Protein AF-A0A7S4JTJ0-F1 (afdb_monomer_lite)

Radius of gyration: 18.57 Å; chains: 1; bounding box: 31×44×58 Å

Organism: Guillardia theta (NCBI:txid55529)

pLDDT: mean 76.41, std 17.12, range [45.25, 97.56]

Sequence (103 aa):
MEDHHENIVLGCFDKSITDSLGGDGIFKKSEELEEWYGRTKLTIKGHLQMFRGVDNVWTLVLTEGKTGNRAGDNRKVSIRVEPGDTEYNVDALKIVAMQRAEP

Structure (mmCIF, N/CA/C/O backbone):
data_AF-A0A7S4JTJ0-F1
#
_entry.id   AF-A0A7S4JTJ0-F1
#
loop_
_atom_site.group_PDB
_atom_site.id
_atom_site.type_symbol
_atom_site.label_atom_id
_atom_site.label_alt_id
_atom_site.label_comp_id
_atom_site.label_asym_id
_atom_site.label_entity_id
_atom_site.label_seq_id
_atom_site.pdbx_PDB_ins_code
_atom_site.Cartn_x
_atom_site.Cartn_y
_atom_site.Cartn_z
_atom_site.occupancy
_atom_site.B_iso_or_equiv
_atom_site.auth_seq_id
_atom_site.auth_comp_id
_atom_site.auth_asym_id
_atom_site.auth_atom_id
_atom_site.pdbx_PDB_model_num
ATOM 1 N N . MET A 1 1 ? 3.911 -3.596 -35.329 1.00 58.31 1 MET A N 1
ATOM 2 C CA . MET A 1 1 ? 4.110 -2.128 -35.261 1.00 58.31 1 MET A CA 1
ATOM 3 C C . MET A 1 1 ? 3.308 -1.557 -34.094 1.00 58.31 1 MET A C 1
ATOM 5 O O . MET A 1 1 ? 3.858 -0.735 -33.383 1.00 58.31 1 MET A O 1
ATOM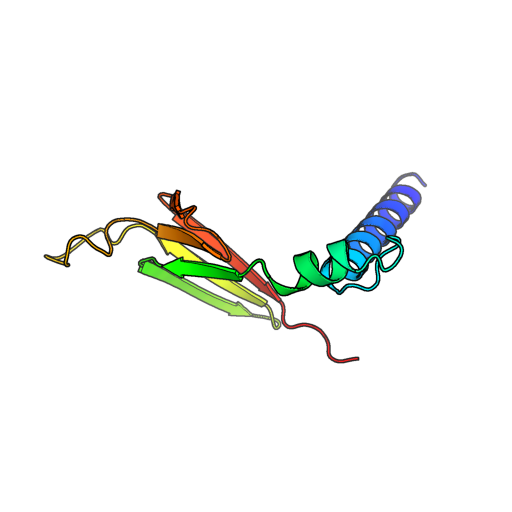 9 N N . GLU A 1 2 ? 2.095 -2.062 -33.831 1.00 58.78 2 GLU A N 1
ATOM 10 C CA . GLU A 1 2 ? 1.269 -1.740 -32.646 1.00 58.78 2 GLU A CA 1
ATOM 11 C C . GLU A 1 2 ? 1.993 -1.973 -31.306 1.00 58.78 2 GLU A C 1
ATOM 13 O O . GLU A 1 2 ? 2.086 -1.041 -30.510 1.00 58.78 2 GLU A O 1
ATOM 18 N N . ASP A 1 3 ? 2.660 -3.119 -31.130 1.00 61.62 3 ASP A N 1
ATOM 19 C CA . ASP A 1 3 ? 3.400 -3.448 -29.897 1.00 61.62 3 ASP A CA 1
ATOM 20 C C . ASP A 1 3 ? 4.467 -2.409 -29.509 1.00 61.62 3 ASP A C 1
ATOM 22 O O . ASP A 1 3 ? 4.794 -2.239 -28.337 1.00 61.62 3 ASP A O 1
ATOM 26 N N . HIS A 1 4 ? 5.050 -1.696 -30.479 1.00 64.44 4 HIS A N 1
ATOM 27 C CA . HIS A 1 4 ? 6.087 -0.706 -30.183 1.00 64.44 4 HIS A CA 1
ATOM 28 C C . HIS A 1 4 ? 5.494 0.593 -29.622 1.00 64.44 4 HIS A C 1
ATOM 30 O O . HIS A 1 4 ? 6.082 1.199 -28.730 1.00 64.44 4 HIS A O 1
ATOM 36 N N . HIS A 1 5 ? 4.310 0.990 -30.095 1.00 66.31 5 HIS A N 1
ATOM 37 C CA . HIS A 1 5 ? 3.611 2.173 -29.594 1.00 66.31 5 HIS A CA 1
ATOM 38 C C . HIS A 1 5 ? 3.025 1.931 -28.201 1.00 66.31 5 HIS A C 1
ATOM 40 O O . HIS A 1 5 ? 3.139 2.803 -27.341 1.00 66.31 5 HIS A O 1
ATOM 46 N N . GLU A 1 6 ? 2.472 0.742 -27.952 1.00 70.38 6 GLU A N 1
ATOM 47 C CA . GLU A 1 6 ? 1.958 0.363 -26.630 1.00 70.38 6 GLU A CA 1
ATOM 48 C C . GLU A 1 6 ? 3.070 0.363 -25.572 1.00 70.38 6 GLU A C 1
ATOM 50 O O . GLU A 1 6 ? 2.905 0.935 -24.494 1.00 70.38 6 GLU A O 1
ATOM 55 N N . ASN A 1 7 ? 4.248 -0.167 -25.914 1.00 77.94 7 ASN A N 1
ATOM 56 C CA . ASN A 1 7 ? 5.408 -0.165 -25.020 1.00 77.94 7 ASN A CA 1
ATOM 57 C C . ASN A 1 7 ? 5.923 1.249 -24.697 1.00 77.94 7 ASN A C 1
ATOM 59 O O . ASN A 1 7 ? 6.360 1.501 -23.574 1.00 77.94 7 ASN A O 1
ATOM 63 N N . ILE A 1 8 ? 5.846 2.189 -25.647 1.00 86.38 8 ILE A N 1
ATOM 64 C CA . ILE A 1 8 ? 6.213 3.592 -25.396 1.00 86.38 8 ILE A CA 1
ATOM 65 C C . ILE A 1 8 ? 5.228 4.233 -24.415 1.00 86.38 8 ILE A C 1
ATOM 67 O O . ILE A 1 8 ? 5.650 4.900 -23.471 1.00 86.38 8 ILE A O 1
ATOM 71 N N . VAL A 1 9 ? 3.923 4.011 -24.603 1.00 90.00 9 VAL A N 1
ATOM 72 C CA . VAL A 1 9 ? 2.889 4.576 -23.722 1.00 90.00 9 VAL A CA 1
ATOM 73 C C . VAL A 1 9 ? 3.033 4.048 -22.293 1.00 90.00 9 VAL A C 1
ATOM 75 O O . VAL A 1 9 ? 2.995 4.845 -21.355 1.00 90.00 9 VAL A O 1
ATOM 78 N N . LEU A 1 10 ? 3.263 2.743 -22.119 1.00 91.12 10 LEU A N 1
ATOM 79 C CA . LEU A 1 10 ? 3.479 2.140 -20.798 1.00 91.12 10 LEU A CA 1
ATOM 80 C C . LEU A 1 10 ? 4.751 2.674 -20.124 1.00 91.12 10 LEU A C 1
ATOM 82 O O . LEU A 1 10 ? 4.708 3.052 -18.956 1.00 91.12 10 LEU A O 1
ATOM 86 N N . GLY A 1 11 ? 5.850 2.826 -20.871 1.00 88.12 11 GLY A N 1
ATOM 87 C CA . GLY A 1 11 ? 7.077 3.427 -20.337 1.00 88.12 11 GLY A CA 1
ATOM 88 C C . GLY A 1 11 ? 6.890 4.884 -19.893 1.00 88.12 11 GLY A C 1
ATOM 89 O O . GLY A 1 11 ? 7.399 5.295 -18.847 1.00 88.12 11 GLY A O 1
ATOM 90 N N . CYS A 1 12 ? 6.119 5.673 -20.648 1.00 88.44 12 CYS A N 1
ATOM 91 C CA . CYS A 1 12 ? 5.769 7.039 -20.253 1.00 88.44 12 CYS A CA 1
ATOM 92 C C . CYS A 1 12 ? 4.867 7.069 -19.011 1.00 88.44 12 CYS A C 1
ATOM 94 O O . CYS A 1 12 ? 5.029 7.953 -18.165 1.00 88.44 12 CYS A O 1
ATOM 96 N N . PHE A 1 13 ? 3.939 6.118 -18.890 1.00 89.50 13 PHE A N 1
ATOM 97 C CA . PHE A 1 13 ? 3.063 5.992 -17.729 1.00 89.50 13 PHE A CA 1
ATOM 98 C C . PHE A 1 13 ? 3.860 5.679 -16.457 1.00 89.50 13 PHE A C 1
ATOM 100 O O . PHE A 1 13 ? 3.749 6.423 -15.481 1.00 89.50 13 PHE A O 1
ATOM 107 N N . ASP A 1 14 ? 4.728 4.667 -16.493 1.00 89.12 14 ASP A N 1
ATOM 108 C CA . ASP A 1 14 ? 5.556 4.264 -15.349 1.00 89.12 14 ASP A CA 1
ATOM 109 C C . ASP A 1 14 ? 6.447 5.411 -14.862 1.00 89.12 14 ASP A C 1
ATOM 111 O O . ASP A 1 14 ? 6.525 5.689 -13.658 1.00 89.12 14 ASP A O 1
ATOM 115 N N . LYS A 1 15 ? 7.070 6.134 -15.803 1.00 86.50 15 LYS A N 1
ATOM 116 C CA . LYS A 1 15 ? 7.858 7.328 -15.488 1.00 86.50 15 LYS A CA 1
ATOM 117 C C . LYS A 1 15 ? 7.001 8.411 -14.836 1.00 86.50 15 LYS A C 1
ATOM 119 O O . LYS A 1 15 ? 7.395 8.952 -13.809 1.00 86.50 15 LYS A O 1
ATOM 124 N N . SER A 1 16 ? 5.830 8.701 -15.401 1.00 86.50 16 SER A N 1
ATOM 125 C CA . SER A 1 16 ? 4.946 9.753 -14.885 1.00 86.50 16 SER A CA 1
ATOM 126 C C . SER A 1 16 ? 4.485 9.456 -13.457 1.00 86.50 16 SER A C 1
ATOM 128 O O . SER A 1 16 ? 4.521 10.344 -12.611 1.00 86.50 16 SER A O 1
ATOM 130 N N . ILE A 1 17 ? 4.107 8.206 -13.166 1.00 85.31 17 ILE A N 1
ATOM 131 C CA . ILE A 1 17 ? 3.710 7.785 -11.815 1.00 85.31 17 ILE A CA 1
ATOM 132 C C . ILE A 1 17 ? 4.891 7.854 -10.843 1.00 85.31 17 ILE A C 1
ATOM 134 O O . ILE A 1 17 ? 4.730 8.350 -9.728 1.00 85.31 17 ILE A O 1
ATOM 138 N N . THR A 1 18 ? 6.075 7.395 -11.259 1.00 84.06 18 THR A N 1
ATOM 139 C CA . THR A 1 18 ? 7.284 7.429 -10.421 1.00 84.06 18 THR A CA 1
ATOM 140 C C . THR A 1 18 ? 7.689 8.860 -10.084 1.00 84.06 18 THR A C 1
ATOM 142 O O . THR A 1 18 ? 7.920 9.159 -8.914 1.00 84.06 18 THR A O 1
ATOM 145 N N . ASP A 1 19 ? 7.721 9.748 -11.078 1.00 82.19 19 ASP A N 1
ATOM 146 C CA . ASP A 1 19 ? 8.058 11.159 -10.886 1.00 82.19 19 ASP A CA 1
ATOM 147 C C . ASP A 1 19 ? 7.007 11.831 -9.980 1.00 82.19 19 ASP A C 1
ATOM 149 O O . ASP A 1 19 ? 7.363 12.522 -9.029 1.00 82.19 19 ASP A O 1
ATOM 153 N N . SER A 1 20 ? 5.708 11.572 -10.186 1.00 80.19 20 SER A N 1
ATOM 154 C CA . SER A 1 20 ? 4.646 12.092 -9.312 1.00 80.19 20 SER A CA 1
ATOM 155 C C . SER A 1 20 ? 4.778 11.619 -7.863 1.00 80.19 20 SER A C 1
ATOM 157 O O . SER A 1 20 ? 4.736 12.445 -6.959 1.00 80.19 20 SER A O 1
ATOM 159 N N . LEU A 1 21 ? 4.969 10.320 -7.619 1.00 77.31 21 LEU A N 1
ATOM 160 C CA . LEU A 1 21 ? 5.129 9.781 -6.260 1.00 77.31 21 LEU A CA 1
ATOM 161 C C . LEU A 1 21 ? 6.467 10.177 -5.617 1.00 77.31 21 LEU A C 1
ATOM 163 O O . LEU A 1 21 ? 6.560 10.234 -4.392 1.00 77.31 21 LEU A O 1
ATOM 167 N N . GLY A 1 22 ? 7.492 10.446 -6.428 1.00 74.62 22 GLY A N 1
ATOM 168 C CA . GLY A 1 22 ? 8.800 10.937 -5.995 1.00 74.62 22 GLY A CA 1
ATOM 169 C C . GLY A 1 22 ? 8.844 12.436 -5.686 1.00 74.62 22 GLY A C 1
ATOM 170 O O . GLY A 1 22 ? 9.835 12.885 -5.117 1.00 74.62 22 GLY A O 1
ATOM 171 N N . GLY A 1 23 ? 7.791 13.188 -6.028 1.00 65.69 23 GLY A N 1
ATOM 172 C CA . GLY A 1 23 ? 7.731 14.647 -5.876 1.00 65.69 23 GLY A CA 1
ATOM 173 C C . GLY A 1 23 ? 8.314 15.445 -7.055 1.00 65.69 23 GLY A C 1
ATOM 174 O O . GLY A 1 23 ? 8.369 16.670 -6.989 1.00 65.69 23 GLY A O 1
ATOM 175 N N . ASP A 1 24 ? 8.702 14.776 -8.144 1.00 60.09 24 ASP A N 1
ATOM 176 C CA . ASP A 1 24 ? 9.341 15.348 -9.341 1.00 60.09 24 ASP A CA 1
ATOM 177 C C . ASP A 1 24 ? 8.356 15.587 -10.517 1.00 60.09 24 ASP A C 1
ATOM 179 O O . ASP A 1 24 ? 8.753 16.004 -11.607 1.00 60.09 24 ASP A O 1
ATOM 183 N N . GLY A 1 25 ? 7.057 15.320 -10.328 1.00 53.12 25 GLY A N 1
ATOM 184 C CA . GLY A 1 25 ? 6.020 15.428 -11.365 1.00 53.12 25 GLY A CA 1
ATOM 185 C C . GLY A 1 25 ? 5.582 16.861 -11.728 1.00 53.12 25 GLY A C 1
ATOM 186 O O . GLY A 1 25 ? 5.778 17.808 -10.971 1.00 53.12 25 GLY A O 1
ATOM 187 N N . ILE A 1 26 ? 4.926 17.006 -12.893 1.00 47.59 26 ILE A N 1
ATOM 188 C CA . ILE A 1 26 ? 4.401 18.246 -13.525 1.00 47.59 26 ILE A CA 1
ATOM 189 C C . ILE A 1 26 ? 3.217 18.849 -12.736 1.00 47.59 26 ILE A C 1
ATOM 191 O O . ILE A 1 26 ? 2.154 19.148 -13.275 1.00 47.59 26 ILE A O 1
ATOM 195 N N . PHE A 1 27 ? 3.366 19.039 -11.437 1.00 48.62 27 PHE A N 1
ATOM 196 C CA . PHE A 1 27 ? 2.532 19.960 -10.691 1.00 48.62 27 PHE A CA 1
ATOM 197 C C . PHE A 1 27 ? 3.458 21.055 -10.201 1.00 48.62 27 PHE A C 1
ATOM 199 O O . PHE A 1 27 ? 4.471 20.792 -9.557 1.00 48.62 27 PHE A O 1
ATOM 206 N N . LYS A 1 28 ? 3.154 22.300 -10.590 1.00 45.25 28 LYS A N 1
ATOM 207 C CA . LYS A 1 28 ? 3.847 23.474 -10.059 1.00 45.25 28 LYS A CA 1
ATOM 208 C C . LYS A 1 28 ? 3.933 23.291 -8.550 1.00 45.25 28 LYS A C 1
ATOM 210 O O . LYS A 1 28 ? 2.894 23.060 -7.941 1.00 45.25 28 LYS A O 1
ATOM 215 N N . LYS A 1 29 ? 5.143 23.394 -7.995 1.00 45.81 29 LYS A N 1
ATOM 216 C CA . LYS A 1 29 ? 5.399 23.515 -6.558 1.00 45.81 29 LYS A CA 1
ATOM 217 C C . LYS A 1 29 ? 4.508 24.624 -5.992 1.00 45.81 29 LYS A C 1
ATOM 219 O O . LYS A 1 29 ? 4.890 25.791 -6.001 1.00 45.81 29 LYS A O 1
ATOM 224 N N . SER A 1 30 ? 3.286 24.286 -5.607 1.00 51.44 30 SER A N 1
ATOM 225 C CA . SER A 1 30 ? 2.473 25.087 -4.713 1.00 51.44 30 SER A CA 1
ATOM 226 C C . SER A 1 30 ? 2.783 24.583 -3.313 1.00 51.44 30 SER A C 1
ATOM 228 O O . SER A 1 30 ? 2.957 23.380 -3.107 1.00 51.44 30 SER A O 1
ATOM 230 N N . GLU A 1 31 ? 2.872 25.495 -2.351 1.00 54.41 31 GLU A N 1
ATOM 231 C CA . GLU A 1 31 ? 3.079 25.141 -0.940 1.00 54.41 31 GLU A CA 1
ATOM 232 C C . GLU A 1 31 ? 2.032 24.114 -0.452 1.00 54.41 31 GLU A C 1
ATOM 234 O O . GLU A 1 31 ? 2.344 23.259 0.370 1.00 54.41 31 GLU A O 1
ATOM 239 N N . GLU A 1 32 ? 0.830 24.119 -1.044 1.00 50.69 32 GLU A N 1
ATOM 240 C CA . GLU A 1 32 ? -0.258 23.164 -0.785 1.00 50.69 32 GLU A CA 1
ATOM 241 C C . GLU A 1 32 ? 0.065 21.707 -1.174 1.00 50.69 32 GLU A C 1
ATOM 243 O O . GLU A 1 32 ? -0.393 20.777 -0.511 1.00 50.69 32 GLU A O 1
ATOM 248 N N . LEU A 1 33 ? 0.839 21.475 -2.242 1.00 48.25 33 LEU A N 1
ATOM 249 C CA . LEU A 1 33 ? 1.206 20.120 -2.675 1.00 48.25 33 LEU A CA 1
ATOM 250 C C . LEU A 1 33 ? 2.410 19.582 -1.896 1.00 48.25 33 LEU A C 1
ATOM 252 O O . LEU A 1 33 ? 2.413 18.406 -1.536 1.00 48.25 33 LEU A O 1
ATOM 256 N N . GLU A 1 34 ? 3.383 20.436 -1.571 1.00 50.03 34 GLU A N 1
ATOM 257 C CA . GLU A 1 34 ? 4.483 20.111 -0.644 1.00 50.03 34 GLU A CA 1
ATOM 258 C C . GLU A 1 34 ? 3.933 19.705 0.743 1.00 50.03 34 GLU A C 1
ATOM 260 O O . GLU A 1 34 ? 4.435 18.766 1.365 1.00 50.03 34 GLU A O 1
ATOM 265 N N . GLU A 1 35 ? 2.830 20.320 1.195 1.00 49.06 35 GLU A N 1
ATOM 266 C CA . GLU A 1 35 ? 2.094 19.877 2.388 1.00 49.06 35 GLU A CA 1
ATOM 267 C C . GLU A 1 35 ? 1.462 18.480 2.245 1.00 49.06 35 GLU A C 1
ATOM 269 O O . GLU A 1 35 ? 1.316 17.779 3.249 1.00 49.06 35 GLU A O 1
ATOM 274 N N . TRP A 1 36 ? 1.077 18.054 1.038 1.00 50.47 36 TRP A N 1
ATOM 275 C CA . TRP A 1 36 ? 0.341 16.803 0.810 1.00 50.47 36 TRP A CA 1
ATOM 276 C C . TRP A 1 36 ? 1.262 15.596 0.580 1.00 50.47 36 TRP A C 1
ATOM 278 O O . TRP A 1 36 ? 1.056 14.540 1.189 1.00 50.47 36 TRP A O 1
ATOM 288 N N . TYR A 1 37 ? 2.318 15.768 -0.227 1.00 47.94 37 TYR A N 1
ATOM 289 C CA . TYR A 1 37 ? 3.282 14.714 -0.584 1.00 47.94 37 TYR A CA 1
ATOM 290 C C . TYR A 1 37 ? 4.066 14.161 0.621 1.00 47.94 37 TYR A C 1
ATOM 292 O O . TYR A 1 37 ? 4.554 13.034 0.569 1.00 47.94 37 TYR A O 1
ATOM 300 N N . GLY A 1 38 ? 4.142 14.909 1.727 1.00 52.84 38 GLY A N 1
ATOM 301 C CA . GLY A 1 38 ? 4.877 14.519 2.936 1.00 52.84 38 GLY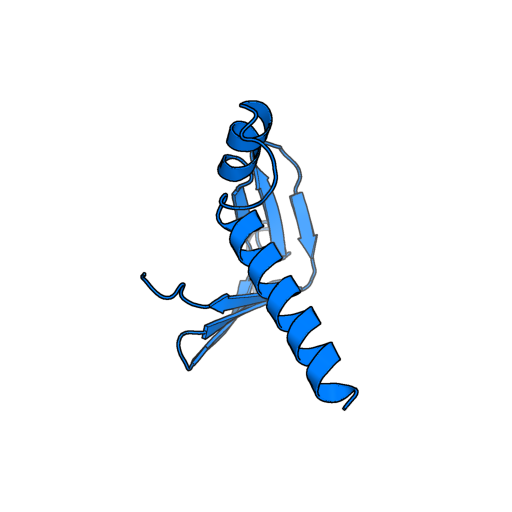 A CA 1
ATOM 302 C C . GLY A 1 38 ? 4.027 14.150 4.156 1.00 52.84 38 GLY A C 1
ATOM 303 O O . GLY A 1 38 ? 4.594 13.800 5.191 1.00 52.84 38 GLY 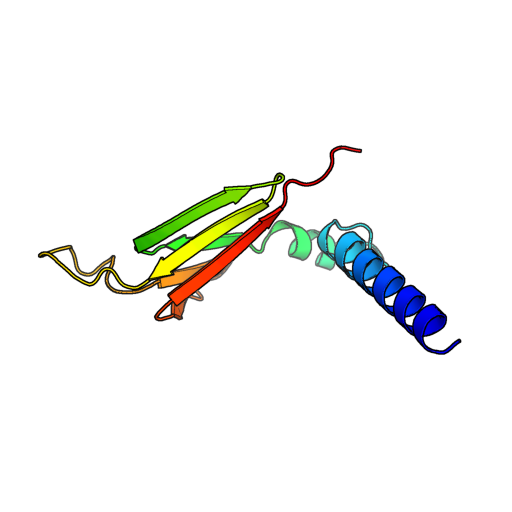A O 1
ATOM 304 N N . ARG A 1 39 ? 2.690 14.246 4.089 1.00 56.69 39 ARG A N 1
ATOM 305 C CA . ARG A 1 39 ? 1.829 14.058 5.272 1.00 56.69 39 ARG A CA 1
ATOM 306 C C . ARG A 1 39 ? 1.104 12.721 5.312 1.00 56.69 39 ARG A C 1
ATOM 308 O O . ARG A 1 39 ? 0.918 12.211 6.413 1.00 56.69 39 ARG A O 1
ATOM 315 N N . THR A 1 40 ? 0.739 12.133 4.167 1.00 72.44 40 THR A N 1
ATOM 316 C CA . THR A 1 40 ? -0.075 10.908 4.182 1.00 72.44 40 THR A CA 1
ATOM 317 C C . THR A 1 40 ? 0.741 9.685 4.597 1.00 72.44 40 THR A C 1
ATOM 319 O O . THR A 1 40 ? 1.391 9.042 3.774 1.00 72.44 40 THR A O 1
ATOM 322 N N . LYS A 1 41 ? 0.697 9.337 5.883 1.00 82.00 41 LYS A N 1
ATOM 323 C CA . LYS A 1 41 ? 1.336 8.141 6.431 1.00 82.00 41 LYS A CA 1
ATOM 324 C C . LYS A 1 41 ? 0.303 7.040 6.619 1.00 82.00 41 LYS A C 1
ATOM 326 O O . LYS A 1 41 ? -0.710 7.219 7.291 1.00 82.00 41 LYS A O 1
ATOM 331 N N . LEU A 1 42 ? 0.594 5.875 6.047 1.00 89.12 42 LEU A N 1
ATOM 332 C CA . LEU A 1 42 ? -0.205 4.671 6.233 1.00 89.12 42 LEU A CA 1
ATOM 333 C C . LEU A 1 42 ? 0.412 3.812 7.336 1.00 89.12 42 LEU A C 1
ATOM 335 O O . LEU A 1 42 ? 1.553 3.365 7.220 1.00 89.12 42 LEU A O 1
ATOM 339 N N . THR A 1 43 ? -0.347 3.553 8.399 1.00 90.69 43 THR A N 1
ATOM 340 C CA . THR A 1 43 ? 0.018 2.558 9.416 1.00 90.69 43 THR A CA 1
ATOM 341 C C . THR A 1 43 ? -0.821 1.307 9.200 1.00 90.69 43 THR A C 1
ATOM 343 O O . THR A 1 43 ? -2.043 1.347 9.332 1.00 90.69 43 THR A O 1
ATOM 346 N N . ILE A 1 44 ? -0.159 0.194 8.883 1.00 91.56 44 ILE A N 1
ATOM 347 C CA . ILE A 1 44 ? -0.804 -1.095 8.618 1.00 91.56 44 ILE A CA 1
ATOM 348 C C . ILE A 1 44 ? -0.616 -2.007 9.833 1.00 91.56 44 ILE A C 1
ATOM 350 O O . ILE A 1 44 ? 0.511 -2.214 10.289 1.00 91.56 44 ILE A O 1
ATOM 354 N N . LYS A 1 45 ? -1.710 -2.576 10.345 1.00 89.06 45 LYS A N 1
ATOM 355 C CA . LYS A 1 45 ? -1.711 -3.598 11.404 1.00 89.06 45 LYS A CA 1
ATOM 356 C C . LYS A 1 45 ? -2.435 -4.842 10.906 1.00 89.06 45 LYS A C 1
ATOM 358 O O . LYS A 1 45 ? -3.464 -4.737 10.256 1.00 89.06 45 LYS A O 1
ATOM 363 N N . GLY A 1 46 ? -1.916 -6.027 11.202 1.00 87.50 46 GLY A N 1
ATOM 364 C CA . GLY A 1 46 ? -2.541 -7.288 10.807 1.00 87.50 46 GLY A CA 1
ATOM 365 C C . GLY A 1 46 ? -1.655 -8.486 11.126 1.00 87.50 46 GLY A C 1
ATOM 366 O O . GLY A 1 46 ? -0.498 -8.324 11.524 1.00 87.50 46 GLY A O 1
ATOM 367 N N . HIS A 1 47 ? -2.183 -9.697 10.950 1.00 87.94 47 HIS A N 1
ATOM 368 C CA . HIS A 1 47 ? -1.396 -10.912 11.131 1.00 87.94 47 HIS A CA 1
ATOM 369 C C . HIS A 1 47 ? -0.631 -11.242 9.850 1.00 87.94 47 HIS A C 1
ATOM 371 O O . HIS A 1 47 ? -1.239 -11.454 8.806 1.00 87.94 47 HIS A O 1
ATOM 377 N N . LEU A 1 48 ? 0.698 -11.309 9.930 1.00 90.62 48 LEU A N 1
ATOM 378 C CA . LEU A 1 48 ? 1.530 -11.730 8.806 1.00 90.62 48 LEU A CA 1
ATOM 379 C C . LEU A 1 48 ? 1.358 -13.236 8.561 1.00 90.62 48 LEU A C 1
ATOM 381 O O . LEU A 1 48 ? 1.847 -14.046 9.345 1.00 90.62 48 LEU A O 1
ATOM 385 N N . GLN A 1 49 ? 0.687 -13.596 7.467 1.00 91.00 49 GLN A N 1
ATOM 386 C CA . GLN A 1 49 ? 0.475 -14.988 7.069 1.00 91.00 49 GLN A CA 1
ATOM 387 C C . GLN A 1 49 ? 1.683 -15.547 6.307 1.00 91.00 49 GLN A C 1
ATOM 389 O O . GLN A 1 49 ? 2.094 -16.683 6.533 1.00 91.00 49 GLN A O 1
ATOM 394 N N . MET A 1 50 ? 2.246 -14.760 5.386 1.00 92.62 50 MET A N 1
ATOM 395 C CA . MET A 1 50 ? 3.423 -15.145 4.604 1.00 92.62 50 MET A CA 1
ATOM 396 C C . MET A 1 50 ? 4.259 -13.929 4.212 1.00 92.62 50 MET A C 1
ATOM 398 O O . MET A 1 50 ? 3.737 -12.827 4.037 1.00 92.62 50 MET A O 1
ATOM 402 N N . PHE A 1 51 ? 5.557 -14.153 4.017 1.00 95.88 51 PHE A N 1
ATOM 403 C CA . PHE A 1 51 ? 6.475 -13.176 3.447 1.00 95.88 51 PHE A CA 1
ATOM 404 C C . PHE A 1 51 ? 7.514 -13.874 2.560 1.00 95.88 51 PHE A C 1
ATOM 406 O O . PHE A 1 51 ? 7.886 -15.021 2.812 1.00 95.88 51 PHE A O 1
ATOM 413 N N . ARG A 1 52 ? 7.972 -13.195 1.505 1.00 97.56 52 ARG A N 1
ATOM 414 C CA . ARG A 1 52 ? 9.027 -13.677 0.605 1.00 97.56 52 ARG A CA 1
ATOM 415 C C . ARG A 1 52 ? 9.802 -12.500 0.022 1.00 97.56 52 ARG A C 1
ATOM 417 O O . ARG A 1 52 ? 9.183 -11.570 -0.481 1.00 97.56 52 ARG A O 1
ATOM 424 N N . GLY A 1 53 ? 11.129 -12.573 0.055 1.00 96.62 53 GLY A N 1
ATOM 425 C CA . GLY A 1 53 ? 12.025 -11.641 -0.630 1.00 96.62 53 GLY A CA 1
ATOM 426 C C . GLY A 1 53 ? 12.780 -12.362 -1.744 1.00 96.62 53 GLY A C 1
ATOM 427 O O . GLY A 1 53 ? 13.448 -13.355 -1.464 1.00 96.62 53 GLY A O 1
ATOM 428 N N . VAL A 1 54 ? 12.637 -11.912 -2.991 1.00 96.25 54 VAL A N 1
ATOM 429 C CA . VAL A 1 54 ? 13.367 -12.420 -4.170 1.00 96.25 54 VAL A CA 1
ATOM 430 C C . VAL A 1 54 ? 13.630 -11.240 -5.103 1.00 96.25 54 VAL A C 1
ATOM 432 O O . VAL A 1 54 ? 12.759 -10.389 -5.244 1.00 96.25 54 VAL A O 1
ATOM 435 N N . ASP A 1 55 ? 14.818 -11.173 -5.707 1.00 94.44 55 ASP A N 1
ATOM 436 C CA . ASP A 1 55 ? 15.189 -10.157 -6.705 1.00 94.44 55 ASP A CA 1
ATOM 437 C C . ASP A 1 55 ? 14.913 -8.708 -6.259 1.00 94.44 55 ASP A C 1
ATOM 439 O O . ASP A 1 55 ? 14.363 -7.900 -6.999 1.00 94.44 55 ASP A O 1
ATOM 443 N N . ASN A 1 56 ? 15.276 -8.379 -5.011 1.00 94.06 56 ASN A N 1
ATOM 444 C CA . ASN A 1 56 ? 15.039 -7.069 -4.378 1.00 94.06 56 ASN A CA 1
ATOM 445 C C . ASN A 1 56 ? 13.556 -6.654 -4.277 1.00 94.06 56 ASN A C 1
ATOM 447 O O . ASN A 1 56 ? 13.240 -5.482 -4.047 1.00 94.06 56 ASN A O 1
ATOM 451 N N . VAL A 1 57 ? 12.643 -7.622 -4.389 1.00 95.00 57 VAL A N 1
ATOM 452 C CA . VAL A 1 57 ? 11.203 -7.448 -4.200 1.00 95.00 57 VAL A CA 1
ATOM 453 C C . VAL A 1 57 ? 10.739 -8.244 -2.985 1.00 95.00 57 VAL A C 1
ATOM 455 O O . VAL A 1 57 ? 10.859 -9.471 -2.922 1.00 95.00 57 VAL A O 1
ATOM 458 N N . TRP A 1 58 ? 10.152 -7.541 -2.021 1.00 97.19 58 TRP A N 1
ATOM 459 C CA . TRP A 1 58 ? 9.467 -8.121 -0.873 1.00 97.19 58 TRP A CA 1
ATOM 460 C C . TRP A 1 58 ? 7.974 -8.250 -1.148 1.00 97.19 58 TRP A C 1
ATOM 462 O O . TRP A 1 58 ? 7.294 -7.279 -1.459 1.00 97.19 58 TRP A O 1
ATOM 472 N N . THR A 1 59 ? 7.444 -9.456 -0.983 1.00 97.25 59 THR A N 1
ATOM 473 C CA . THR A 1 59 ? 6.009 -9.742 -0.993 1.00 97.25 59 THR A CA 1
ATOM 474 C C . THR A 1 59 ? 5.570 -10.173 0.400 1.00 97.25 59 THR A C 1
ATOM 476 O O . THR A 1 59 ? 6.126 -11.124 0.946 1.00 97.25 59 THR A O 1
ATOM 479 N N . LEU A 1 60 ? 4.557 -9.516 0.961 1.00 96.88 60 LEU A N 1
ATOM 480 C CA . LEU A 1 60 ? 3.944 -9.847 2.247 1.00 96.88 60 LEU A CA 1
ATOM 481 C C . LEU A 1 60 ? 2.441 -10.063 2.060 1.00 96.88 60 LEU A C 1
ATOM 483 O O . LEU A 1 60 ? 1.813 -9.381 1.250 1.00 96.88 60 LEU A O 1
ATOM 487 N N . VAL A 1 61 ? 1.855 -10.982 2.824 1.00 94.56 61 VAL A N 1
ATOM 488 C CA . VAL A 1 61 ? 0.398 -11.160 2.907 1.00 94.56 61 VAL A CA 1
ATOM 489 C C . VAL A 1 61 ? -0.017 -11.096 4.367 1.00 94.56 61 VAL A C 1
ATOM 491 O O . VAL A 1 61 ? 0.458 -11.883 5.190 1.00 94.56 61 VAL A O 1
ATOM 494 N N . LEU A 1 62 ? -0.900 -10.152 4.671 1.00 92.31 62 LEU A N 1
ATOM 495 C CA . LEU A 1 62 ? -1.531 -9.989 5.968 1.00 92.31 62 LEU A CA 1
ATOM 496 C C . LEU A 1 62 ? -2.975 -10.476 5.892 1.00 92.31 62 LEU A C 1
ATOM 498 O O . LEU A 1 62 ? -3.657 -10.207 4.905 1.00 92.31 62 LEU A O 1
ATOM 502 N N . THR A 1 63 ? -3.451 -11.138 6.939 1.00 88.81 63 THR A N 1
ATOM 503 C CA . THR A 1 63 ? -4.855 -11.545 7.082 1.00 88.81 63 THR A CA 1
ATOM 504 C C . THR A 1 63 ? -5.365 -11.265 8.486 1.00 88.81 63 THR A C 1
ATOM 506 O O . THR A 1 63 ? -4.605 -10.903 9.392 1.00 88.81 63 THR A O 1
ATOM 509 N N . GLU A 1 64 ? -6.660 -11.484 8.695 1.00 79.69 64 GLU A N 1
ATOM 510 C CA . GLU A 1 64 ? -7.171 -11.743 10.038 1.00 79.69 64 GLU A CA 1
ATOM 511 C C . GLU A 1 64 ? -6.421 -12.921 10.697 1.00 79.69 64 GLU A C 1
ATOM 513 O O . GLU A 1 64 ? -6.107 -13.934 10.058 1.00 79.69 64 GLU A O 1
ATOM 518 N N . GLY A 1 65 ? -6.091 -12.794 11.985 1.00 64.81 65 GLY A N 1
ATOM 519 C CA . GLY A 1 65 ? -5.493 -13.884 12.754 1.00 64.81 65 GLY A CA 1
ATOM 520 C C . GLY A 1 65 ? -6.563 -14.901 13.151 1.00 64.81 65 GLY A C 1
ATOM 521 O O . GLY A 1 65 ? -7.369 -14.621 14.035 1.00 64.81 65 GLY A O 1
ATOM 522 N N . LYS A 1 66 ? -6.581 -16.087 12.528 1.00 59.22 66 LYS A N 1
ATOM 523 C CA . LYS A 1 66 ? -7.690 -17.046 12.700 1.00 59.22 66 LYS A CA 1
ATOM 524 C C . LYS A 1 66 ? -7.678 -17.928 13.950 1.00 59.22 66 LYS A C 1
ATOM 526 O O . LYS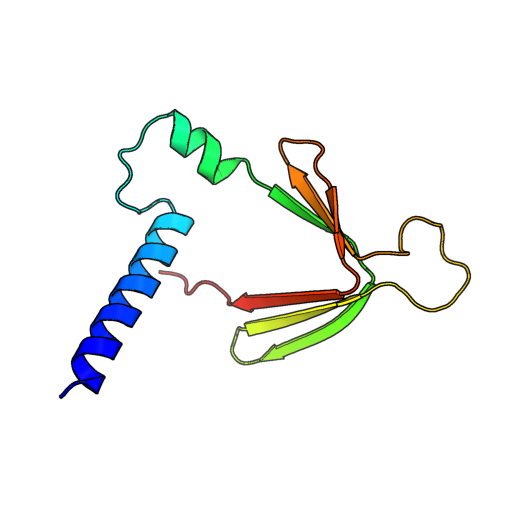 A 1 66 ? -8.668 -18.616 14.169 1.00 59.22 66 LYS A O 1
ATOM 531 N N . THR A 1 67 ? -6.659 -17.931 14.811 1.00 53.62 67 THR A N 1
ATOM 532 C CA . THR A 1 67 ? -6.654 -18.890 15.936 1.00 53.62 67 THR A CA 1
ATOM 533 C C . THR A 1 67 ? -5.897 -18.434 17.180 1.00 53.62 67 THR A C 1
ATOM 535 O O . THR A 1 67 ? -4.735 -18.041 17.102 1.00 53.62 67 THR A O 1
ATOM 538 N N . GLY A 1 68 ? -6.561 -18.613 18.330 1.00 48.09 68 GLY A N 1
ATOM 539 C CA . GLY A 1 68 ? -5.978 -18.649 19.674 1.00 48.09 68 GLY A CA 1
ATOM 540 C C . GLY A 1 68 ? -6.151 -17.354 20.458 1.00 48.09 68 GLY A C 1
ATOM 541 O O . GLY A 1 68 ? -5.325 -16.473 20.293 1.00 48.09 68 GLY A O 1
ATOM 542 N N . ASN A 1 69 ? -7.205 -17.262 21.289 1.00 50.56 69 ASN A N 1
ATOM 543 C CA . ASN A 1 69 ? -7.421 -16.338 22.428 1.00 50.56 69 ASN A CA 1
ATOM 544 C C . ASN A 1 69 ? -6.621 -15.017 22.445 1.00 50.56 69 ASN A C 1
ATOM 546 O O . ASN A 1 69 ? -6.107 -14.604 23.483 1.00 50.56 69 ASN A O 1
ATOM 550 N N . ARG A 1 70 ? -6.497 -14.339 21.305 1.00 55.41 70 ARG A N 1
ATOM 551 C CA . ARG A 1 70 ? -5.782 -13.073 21.200 1.00 55.41 70 ARG A CA 1
ATOM 552 C C . ARG A 1 70 ? -6.758 -11.946 21.479 1.00 55.41 70 ARG A C 1
ATOM 554 O O . ARG A 1 70 ? -7.948 -12.052 21.166 1.00 55.41 70 ARG A O 1
ATOM 561 N N . ALA A 1 71 ? -6.235 -10.900 22.112 1.00 54.44 71 ALA A N 1
ATOM 562 C CA . ALA A 1 71 ? -6.964 -9.680 22.411 1.00 54.44 71 ALA A CA 1
ATOM 563 C C . ALA A 1 71 ? -7.712 -9.178 21.160 1.00 54.44 71 ALA A C 1
ATOM 565 O O . ALA A 1 71 ? -7.337 -9.468 20.022 1.00 54.44 71 ALA A O 1
ATOM 566 N N . GLY A 1 72 ? -8.828 -8.473 21.362 1.00 55.38 72 GLY A N 1
ATOM 567 C CA . GLY A 1 72 ? -9.733 -8.049 20.284 1.00 55.38 72 GLY A CA 1
ATOM 568 C C . GLY A 1 72 ? -9.115 -7.121 19.226 1.00 55.38 72 GLY A C 1
ATOM 569 O O . GLY A 1 72 ? -9.805 -6.765 18.276 1.00 55.38 72 GLY A O 1
ATOM 570 N N . ASP A 1 73 ? -7.841 -6.761 19.371 1.00 55.88 73 ASP A N 1
ATOM 571 C CA . ASP A 1 73 ? -7.075 -5.821 18.555 1.00 55.88 73 ASP A CA 1
ATOM 572 C C . ASP A 1 73 ? -6.474 -6.421 17.268 1.00 55.88 73 ASP A C 1
ATOM 574 O O . ASP A 1 73 ? -6.143 -5.667 16.361 1.00 55.88 73 ASP A O 1
ATOM 578 N N . ASN A 1 74 ? -6.380 -7.752 17.140 1.00 56.44 74 ASN A N 1
ATOM 579 C CA . ASN A 1 74 ? -5.764 -8.427 15.977 1.00 56.44 74 ASN A CA 1
ATOM 580 C C . ASN A 1 74 ? -6.742 -9.266 15.133 1.00 56.44 74 ASN A C 1
ATOM 582 O O . ASN A 1 74 ? -6.345 -10.205 14.436 1.00 56.44 74 ASN A O 1
ATOM 586 N N . ARG A 1 75 ? -8.040 -8.952 15.199 1.00 64.62 75 ARG A N 1
ATOM 587 C CA . ARG A 1 75 ? -9.077 -9.688 14.455 1.00 64.62 75 ARG A CA 1
ATOM 588 C C . ARG A 1 75 ? -9.217 -9.269 12.990 1.00 64.62 75 ARG A C 1
ATOM 590 O O . ARG A 1 75 ? -9.946 -9.933 12.271 1.00 64.62 75 ARG A O 1
ATOM 597 N N . LYS A 1 76 ? -8.571 -8.185 12.550 1.00 75.69 76 LYS A N 1
ATOM 598 C CA . LYS A 1 76 ? -8.669 -7.650 11.181 1.00 75.69 76 LYS A CA 1
ATOM 599 C C . LYS A 1 76 ? -7.322 -7.102 10.723 1.00 75.69 76 LYS A C 1
ATOM 601 O O . LYS A 1 76 ? -6.473 -6.798 11.562 1.00 75.69 76 LYS A O 1
ATOM 606 N N . VAL A 1 77 ? -7.147 -6.951 9.412 1.00 88.81 77 VAL A N 1
ATOM 607 C CA . VAL A 1 77 ? -6.089 -6.090 8.879 1.00 88.81 77 VAL A CA 1
ATOM 608 C C . VAL A 1 77 ? -6.631 -4.668 8.846 1.00 88.81 77 VAL A C 1
ATOM 6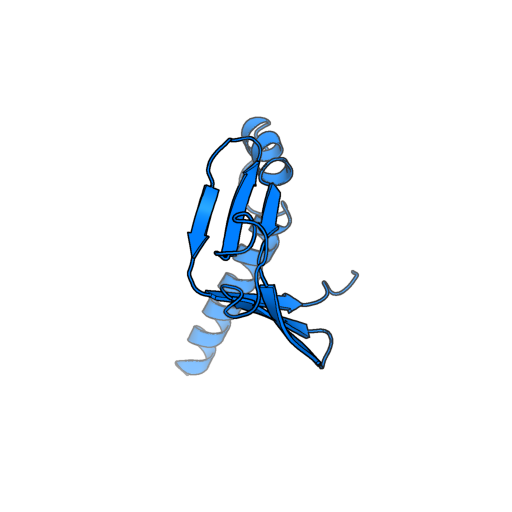10 O O . VAL A 1 77 ? -7.656 -4.426 8.208 1.00 88.81 77 VAL A O 1
ATOM 613 N N . SER A 1 78 ? -5.964 -3.741 9.530 1.00 90.69 78 SER A N 1
ATOM 614 C CA . SER A 1 78 ? -6.341 -2.333 9.542 1.00 90.69 78 SER A CA 1
ATOM 615 C C . SER A 1 78 ? -5.288 -1.436 8.903 1.00 90.69 78 SER A C 1
ATOM 617 O O . SER A 1 78 ? -4.083 -1.671 9.012 1.00 90.69 78 SER A O 1
ATOM 619 N N . ILE A 1 79 ? -5.763 -0.422 8.184 1.00 92.19 79 ILE A N 1
ATOM 620 C CA . ILE A 1 79 ? -4.952 0.569 7.481 1.00 92.19 79 ILE A CA 1
ATOM 621 C C . ILE A 1 79 ? -5.412 1.934 7.976 1.00 92.19 79 ILE A C 1
ATOM 623 O O . ILE A 1 79 ? -6.505 2.391 7.634 1.00 92.19 79 ILE A O 1
ATOM 627 N N . ARG A 1 80 ? -4.586 2.573 8.802 1.00 91.12 80 ARG A N 1
ATOM 628 C CA . ARG A 1 80 ? -4.826 3.925 9.308 1.00 91.12 80 ARG A CA 1
ATOM 629 C C . ARG A 1 80 ? -4.115 4.948 8.438 1.00 91.12 80 ARG A C 1
ATOM 631 O O . ARG A 1 80 ? -2.941 4.757 8.124 1.00 91.12 80 ARG A O 1
ATOM 638 N N . VAL A 1 81 ? -4.818 6.024 8.103 1.00 88.94 81 VAL A N 1
ATOM 639 C CA . VAL A 1 81 ? -4.311 7.134 7.290 1.00 88.94 81 VAL A CA 1
ATOM 640 C C . VAL A 1 81 ? -4.100 8.363 8.175 1.00 88.94 81 VAL A C 1
ATOM 642 O O . VAL A 1 81 ? -5.060 8.877 8.739 1.00 88.94 81 VAL A O 1
ATOM 645 N N . GLU A 1 82 ? -2.860 8.834 8.286 1.00 83.94 82 GLU A N 1
ATOM 646 C CA . GLU A 1 82 ? -2.467 10.057 9.007 1.00 83.94 82 GLU A CA 1
ATOM 647 C C . GLU A 1 82 ? -2.054 11.143 7.994 1.00 83.94 82 GLU A C 1
ATOM 649 O O . GLU A 1 82 ? -1.514 10.749 6.968 1.00 83.94 82 GLU A O 1
ATOM 654 N N . PRO A 1 83 ? -2.228 12.462 8.239 1.00 65.50 83 PRO A N 1
ATOM 655 C CA . PRO A 1 83 ? -2.934 13.084 9.352 1.00 65.50 83 PRO A CA 1
ATOM 656 C C . PRO A 1 83 ? -4.448 12.961 9.145 1.00 65.50 83 PRO A C 1
ATOM 658 O O . PRO A 1 83 ? -5.021 13.479 8.192 1.00 65.50 83 PRO A O 1
ATOM 661 N N . GLY A 1 84 ? -5.096 12.237 10.045 1.00 72.38 84 GLY A N 1
ATOM 662 C CA . GLY A 1 84 ? -6.503 11.882 9.968 1.00 72.38 84 GLY A CA 1
ATOM 663 C C . GLY A 1 84 ? -6.786 10.704 10.895 1.00 72.38 84 GLY A C 1
ATOM 664 O O . GLY A 1 84 ? -5.864 10.038 11.359 1.00 72.38 84 GLY A O 1
ATOM 665 N N . ASP A 1 85 ? -8.067 10.449 11.148 1.00 77.75 85 ASP A N 1
ATOM 666 C CA . ASP A 1 85 ? -8.529 9.323 11.974 1.00 77.75 85 ASP A CA 1
ATOM 667 C C . ASP A 1 85 ? -9.272 8.270 11.134 1.00 77.75 85 ASP A C 1
ATOM 669 O O . ASP A 1 85 ? -10.082 7.493 11.637 1.00 77.75 85 ASP A O 1
ATOM 673 N N . THR A 1 86 ? -9.017 8.246 9.821 1.00 87.88 86 THR A N 1
ATOM 674 C CA . THR A 1 86 ? -9.650 7.269 8.928 1.00 87.88 86 THR A CA 1
ATOM 675 C C . THR A 1 86 ? -8.938 5.925 9.042 1.00 87.88 86 THR A C 1
ATOM 677 O O . THR A 1 86 ? -7.724 5.831 8.846 1.00 87.88 86 THR A O 1
ATOM 680 N N . GLU A 1 87 ? -9.707 4.875 9.326 1.00 90.56 87 GLU A N 1
ATOM 681 C CA . GLU A 1 87 ? -9.218 3.503 9.434 1.00 90.56 87 GLU A CA 1
ATOM 682 C C . GLU A 1 87 ? -10.045 2.571 8.543 1.00 90.56 87 GLU A C 1
ATOM 684 O O . GLU A 1 87 ? -11.260 2.436 8.698 1.00 90.56 87 GLU A O 1
ATOM 689 N N . TYR A 1 88 ? -9.367 1.912 7.606 1.00 90.38 88 TYR A N 1
ATOM 690 C CA . TYR A 1 88 ? -9.955 0.899 6.736 1.00 90.38 88 TYR A CA 1
ATOM 691 C C . TYR A 1 88 ? -9.681 -0.485 7.302 1.00 90.38 88 TYR A C 1
ATOM 693 O O . TYR A 1 88 ? -8.578 -0.756 7.768 1.00 90.38 88 TYR A O 1
ATOM 701 N N . ASN A 1 89 ? -10.672 -1.369 7.226 1.00 90.38 89 ASN A N 1
ATOM 702 C CA . ASN A 1 89 ? -10.535 -2.762 7.630 1.00 90.38 89 ASN A CA 1
ATOM 703 C C . ASN A 1 89 ? -10.721 -3.669 6.416 1.00 90.38 89 ASN A C 1
ATOM 705 O O . ASN A 1 89 ? -11.703 -3.518 5.690 1.00 90.38 89 ASN A O 1
ATOM 709 N N . VAL A 1 90 ? -9.807 -4.617 6.229 1.00 88.94 90 VAL A N 1
ATOM 710 C CA . VAL A 1 90 ? -9.855 -5.611 5.150 1.00 88.94 90 VAL A CA 1
ATOM 711 C C . VAL A 1 90 ? -9.589 -7.011 5.704 1.00 88.94 90 VAL A C 1
ATOM 713 O O . VAL A 1 90 ? -8.906 -7.170 6.719 1.00 88.94 90 VAL A O 1
ATOM 716 N N . ASP A 1 91 ? -10.119 -8.033 5.032 1.00 87.81 91 ASP A N 1
ATOM 717 C CA . ASP A 1 91 ? -9.926 -9.434 5.437 1.00 87.81 91 ASP A CA 1
ATOM 718 C C . ASP A 1 91 ? -8.497 -9.915 5.144 1.00 87.81 91 ASP A C 1
ATOM 720 O O . ASP A 1 91 ? -7.915 -10.698 5.900 1.00 87.81 91 ASP A O 1
ATOM 724 N N . ALA A 1 92 ? -7.922 -9.417 4.045 1.00 89.38 92 ALA A N 1
ATOM 725 C CA . ALA A 1 92 ? -6.568 -9.709 3.607 1.00 89.38 92 ALA A CA 1
ATOM 726 C C . ALA A 1 92 ? -5.946 -8.518 2.862 1.00 89.38 92 ALA A C 1
ATOM 728 O O . ALA A 1 92 ? -6.637 -7.778 2.162 1.00 89.38 92 ALA A O 1
ATOM 729 N N . LEU A 1 93 ? -4.627 -8.368 2.978 1.00 93.25 93 LEU A N 1
ATOM 730 C CA . LEU A 1 93 ? -3.833 -7.354 2.286 1.00 93.25 93 LEU A CA 1
ATOM 731 C C . LEU A 1 93 ? -2.541 -7.978 1.754 1.00 93.25 93 LEU A C 1
ATOM 733 O O . LEU A 1 93 ? -1.784 -8.581 2.512 1.00 93.25 93 LEU A O 1
ATOM 737 N N . LYS A 1 94 ? -2.258 -7.788 0.463 1.00 95.94 94 LYS A N 1
ATOM 738 C CA . LYS A 1 94 ? -0.977 -8.153 -0.152 1.00 95.94 94 LYS A CA 1
ATOM 739 C C . LYS A 1 94 ? -0.149 -6.893 -0.389 1.00 95.94 94 LYS A C 1
ATOM 741 O O . LYS A 1 94 ? -0.620 -5.968 -1.042 1.00 95.94 94 LYS A O 1
ATOM 746 N N . ILE A 1 95 ? 1.085 -6.886 0.101 1.00 96.12 95 ILE A N 1
ATOM 747 C CA . ILE A 1 95 ? 2.051 -5.800 -0.092 1.00 96.12 95 ILE A CA 1
ATOM 748 C C . ILE A 1 95 ? 3.166 -6.325 -0.990 1.00 96.12 95 ILE A C 1
ATOM 750 O O . ILE A 1 95 ? 3.741 -7.373 -0.699 1.00 96.12 95 ILE A O 1
ATOM 754 N N . VAL A 1 96 ? 3.464 -5.606 -2.071 1.00 96.69 96 VAL A N 1
ATOM 755 C CA . VAL A 1 96 ? 4.621 -5.860 -2.937 1.00 96.69 96 VAL A CA 1
ATOM 756 C C . VAL A 1 96 ? 5.470 -4.5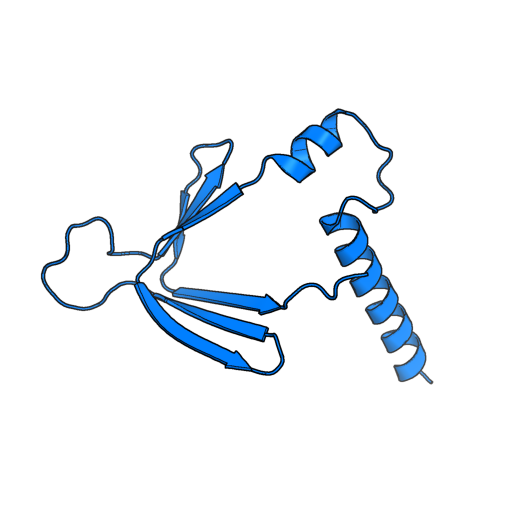98 -2.932 1.00 96.69 96 VAL A C 1
ATOM 758 O O . VAL A 1 96 ? 5.031 -3.557 -3.411 1.00 96.69 96 VAL A O 1
ATOM 761 N N . ALA A 1 97 ? 6.653 -4.683 -2.336 1.00 94.31 97 ALA A N 1
ATOM 762 C CA . ALA A 1 97 ? 7.568 -3.568 -2.162 1.00 94.31 97 ALA A CA 1
ATOM 763 C C . ALA A 1 97 ? 8.884 -3.874 -2.876 1.00 94.31 97 ALA A C 1
ATOM 765 O O . ALA A 1 97 ? 9.531 -4.880 -2.593 1.00 94.31 97 ALA A O 1
ATOM 766 N N . MET A 1 98 ? 9.273 -3.000 -3.797 1.00 93.31 98 MET A N 1
ATOM 767 C CA . MET A 1 98 ? 10.551 -3.068 -4.498 1.00 93.31 98 MET A CA 1
ATOM 768 C C . MET A 1 98 ? 11.525 -2.082 -3.856 1.00 93.31 98 MET A C 1
ATOM 770 O O . MET A 1 98 ? 11.139 -0.960 -3.521 1.00 93.31 98 MET A O 1
ATOM 774 N N . GLN A 1 99 ? 12.782 -2.487 -3.681 1.00 85.12 99 GLN A N 1
ATOM 775 C CA . GLN A 1 99 ? 13.825 -1.550 -3.273 1.00 85.12 99 GLN A CA 1
ATOM 776 C C . GLN A 1 99 ? 14.013 -0.497 -4.370 1.00 85.12 99 GLN A C 1
ATOM 778 O O . GLN A 1 99 ? 14.192 -0.837 -5.540 1.00 85.12 99 GLN A O 1
ATOM 783 N N . ARG A 1 100 ? 13.971 0.788 -4.000 1.00 72.56 100 ARG A N 1
ATOM 784 C CA . ARG A 1 100 ? 14.305 1.869 -4.932 1.00 72.56 100 ARG A CA 1
ATOM 785 C C . ARG A 1 100 ? 15.760 1.678 -5.359 1.00 72.56 100 ARG A C 1
ATOM 787 O O . ARG A 1 100 ? 16.626 1.538 -4.498 1.00 72.56 100 ARG A O 1
ATOM 794 N N . ALA A 1 101 ? 16.019 1.661 -6.664 1.00 66.12 101 ALA A N 1
ATOM 795 C CA . ALA A 1 101 ? 17.384 1.761 -7.157 1.00 66.12 101 ALA A CA 1
ATOM 796 C C . ALA A 1 101 ? 17.957 3.099 -6.665 1.00 66.12 101 ALA A C 1
ATOM 798 O O . ALA A 1 101 ? 17.337 4.144 -6.881 1.00 66.12 101 ALA A O 1
ATOM 799 N N . GLU A 1 102 ? 19.069 3.060 -5.932 1.00 55.69 102 GLU A N 1
ATOM 800 C CA . GLU A 1 102 ? 19.805 4.282 -5.606 1.00 55.69 102 GLU A CA 1
ATOM 801 C C . GLU A 1 102 ? 20.250 4.949 -6.923 1.00 55.69 102 GLU A C 1
ATOM 803 O O . GLU A 1 102 ? 20.566 4.224 -7.873 1.00 55.69 102 GLU A O 1
ATOM 808 N N . PRO A 1 103 ? 20.193 6.291 -7.026 1.00 53.97 103 PRO A N 1
ATOM 809 C CA . PRO A 1 103 ? 20.684 7.011 -8.199 1.00 53.97 103 PRO A CA 1
ATOM 810 C C . PRO A 1 103 ? 22.196 6.851 -8.403 1.00 53.97 103 PRO A C 1
ATOM 812 O O . PRO A 1 103 ? 22.928 6.722 -7.394 1.00 53.97 103 PRO A O 1
#

Secondary structure (DSSP, 8-state):
-HHHHHHHHHHHHHHHHHHHHHT-SSS---HHHHHHHTT-EEEEE-EEEEEEEETTEEEEEEE---SS---GGGSSEEEEEETTTEEEEESEEEEEEEPPPP-

InterPro domains:
  IPR009088 Transcription factor IIA, beta-barrel [G3DSA:2.30.18.10] (40-103)
  IPR009088 Transcription factor IIA, beta-barrel [SSF50784] (39-98)
  IPR015871 Transcription initiation factor IIA, gamma subunit, C-terminal [cd10014] (42-97)

Foldseek 3Di:
DVVVVVVVVVVVVVVQVCCVLVVNHPDPPDVVVVVVSPWWDKDKAFAWPDWDDDPQKIKTKGAADDDDDDDPPHRFIWIATPPPGDIDTDRMDIDIDHDDDDD